Protein AF-A0A9D0RCD6-F1 (afdb_monomer_lite)

Sequence (72 aa):
MKKGKGQAGLRREYGREDLGKASRGKCHEACNNSHKLVLVEREVAKAFPDANAVNEALKPLIKVASAATGYK

pLDDT: mean 82.69, std 13.51, range [37.47, 95.31]

Radius of gyration: 23.45 Å; chains: 1; bounding box: 34×37×62 Å

Structure (mmCIF, N/CA/C/O backbone):
data_AF-A0A9D0RCD6-F1
#
_entry.id   AF-A0A9D0RCD6-F1
#
loop_
_atom_site.group_PDB
_atom_site.id
_atom_site.type_symbol
_atom_site.label_atom_id
_atom_site.label_alt_id
_atom_site.label_comp_id
_atom_site.label_asym_id
_atom_site.label_entity_id
_atom_site.label_seq_id
_atom_site.pdbx_PDB_ins_code
_atom_site.Cartn_x
_atom_site.Cartn_y
_atom_site.Cartn_z
_atom_site.occupancy
_atom_site.B_iso_or_equiv
_atom_site.auth_seq_id
_atom_site.auth_comp_id
_atom_site.auth_asym_id
_atom_site.auth_atom_id
_atom_site.pdbx_PDB_model_num
ATOM 1 N N . MET A 1 1 ? 21.161 13.137 -41.718 1.00 37.47 1 MET A N 1
ATOM 2 C CA . MET A 1 1 ? 19.711 12.894 -41.927 1.00 37.47 1 MET A CA 1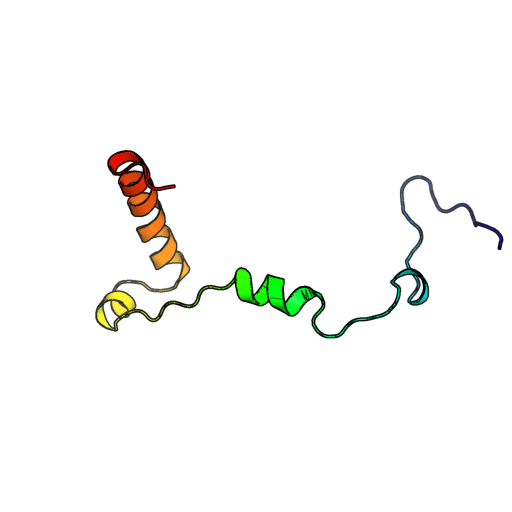
ATOM 3 C C . MET A 1 1 ? 18.932 14.165 -41.586 1.00 37.47 1 MET A C 1
ATOM 5 O O . MET A 1 1 ? 19.252 14.820 -40.600 1.00 37.47 1 MET A O 1
ATOM 9 N N . LYS A 1 2 ? 17.989 14.575 -42.446 1.00 46.53 2 LYS A N 1
ATOM 10 C CA . LYS A 1 2 ? 17.326 15.897 -42.439 1.00 46.53 2 LYS A CA 1
ATOM 11 C C . LYS A 1 2 ? 16.257 15.963 -41.330 1.00 46.53 2 LYS A C 1
ATOM 13 O O . LYS A 1 2 ? 15.313 15.183 -41.328 1.00 46.53 2 LYS A O 1
ATOM 18 N N . LYS A 1 3 ? 16.395 16.885 -40.369 1.0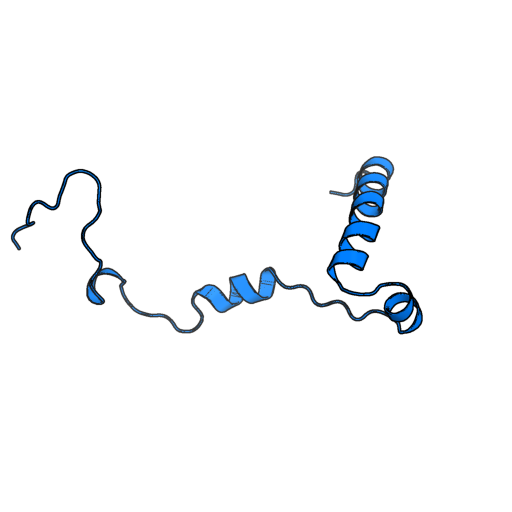0 53.50 3 LYS A N 1
ATOM 19 C CA . LYS A 1 3 ? 15.482 17.045 -39.219 1.00 53.50 3 LYS A CA 1
ATOM 20 C C . LYS A 1 3 ? 14.252 17.881 -39.657 1.00 53.50 3 LYS A C 1
ATOM 22 O O . LYS A 1 3 ? 14.306 19.100 -39.603 1.00 53.50 3 LYS A O 1
ATOM 27 N N . GLY A 1 4 ? 13.139 17.246 -40.050 1.00 52.97 4 GLY A N 1
ATOM 28 C CA . GLY A 1 4 ? 11.878 17.921 -40.446 1.00 52.97 4 GLY A CA 1
ATOM 29 C C . GLY A 1 4 ? 11.163 18.732 -39.342 1.00 52.97 4 GLY A C 1
ATOM 30 O O . GLY A 1 4 ? 10.687 18.177 -38.357 1.00 52.97 4 GLY A O 1
ATOM 31 N N . LYS A 1 5 ? 11.088 20.061 -39.458 1.00 54.94 5 LYS A N 1
ATOM 32 C CA . LYS A 1 5 ? 10.411 20.941 -38.480 1.00 54.94 5 LYS A CA 1
ATOM 33 C C . LYS A 1 5 ? 8.969 20.467 -38.196 1.00 54.94 5 LYS A C 1
ATOM 35 O O . LYS A 1 5 ? 8.125 20.541 -39.077 1.00 54.94 5 LYS A O 1
ATOM 40 N N . GLY A 1 6 ? 8.722 19.966 -36.983 1.00 54.47 6 GLY A N 1
ATOM 41 C CA . GLY A 1 6 ? 7.381 19.690 -36.456 1.00 54.47 6 GLY A CA 1
ATOM 42 C C . GLY A 1 6 ? 6.844 20.923 -35.729 1.00 54.47 6 GLY A C 1
ATOM 43 O O . GLY A 1 6 ? 7.638 21.754 -35.285 1.00 54.47 6 GLY A O 1
ATOM 44 N N . GLN A 1 7 ? 5.517 21.050 -35.664 1.00 57.75 7 GLN A N 1
ATOM 45 C CA . GLN A 1 7 ? 4.791 22.173 -35.060 1.00 57.75 7 GLN A CA 1
ATOM 46 C C . GLN A 1 7 ? 5.379 22.555 -33.691 1.00 57.75 7 GLN A C 1
ATOM 48 O O . GLN A 1 7 ? 5.664 21.689 -32.863 1.00 57.75 7 GLN A O 1
ATOM 53 N N . ALA A 1 8 ? 5.618 23.852 -33.490 1.00 60.72 8 ALA A N 1
ATOM 54 C CA . ALA A 1 8 ? 6.331 24.383 -32.334 1.00 60.72 8 ALA A CA 1
ATOM 55 C C . ALA A 1 8 ? 5.652 23.959 -31.018 1.00 60.72 8 ALA A C 1
ATOM 57 O O . ALA A 1 8 ? 4.593 24.468 -30.673 1.00 60.72 8 ALA A O 1
ATOM 58 N N . GLY A 1 9 ? 6.270 23.014 -30.302 1.00 69.31 9 GLY A N 1
ATOM 59 C CA . GLY A 1 9 ? 5.860 22.598 -28.955 1.00 69.31 9 GLY A CA 1
ATOM 60 C C . GLY A 1 9 ? 5.766 21.086 -28.753 1.00 69.31 9 GLY A C 1
ATOM 61 O O . GLY A 1 9 ? 6.059 20.608 -27.660 1.00 69.31 9 GLY A O 1
ATOM 62 N N . LEU A 1 10 ? 5.441 20.315 -29.793 1.00 77.56 10 LEU A N 1
ATOM 63 C CA . LEU A 1 10 ? 5.349 18.857 -29.685 1.00 77.56 10 LEU A CA 1
ATOM 64 C C . LEU A 1 10 ? 6.644 18.193 -30.157 1.00 77.56 10 LEU A C 1
ATOM 66 O O . LEU A 1 10 ? 7.176 18.493 -31.230 1.00 77.56 10 LEU A O 1
ATOM 70 N N . ARG A 1 11 ? 7.171 17.272 -29.339 1.00 80.62 11 ARG A N 1
ATOM 71 C CA . ARG A 1 11 ? 8.250 16.384 -29.786 1.00 80.62 11 ARG A CA 1
ATOM 72 C C . ARG A 1 11 ? 7.714 15.512 -30.915 1.00 80.62 11 ARG A C 1
ATOM 74 O O . ARG A 1 11 ? 6.541 15.149 -30.916 1.00 80.62 11 ARG A O 1
ATOM 81 N N . ARG A 1 12 ? 8.578 15.192 -31.880 1.00 85.19 12 ARG A N 1
ATOM 82 C CA . ARG A 1 12 ? 8.219 14.219 -32.914 1.00 85.19 12 ARG A CA 1
ATOM 83 C C . ARG A 1 12 ? 7.865 12.896 -32.258 1.00 85.19 12 ARG A C 1
ATOM 85 O O . ARG A 1 12 ? 8.448 12.549 -31.231 1.00 85.19 12 ARG A O 1
ATOM 92 N N . GLU A 1 13 ? 6.928 12.199 -32.878 1.00 86.88 13 GLU A N 1
ATOM 93 C CA . GLU A 1 13 ? 6.594 10.839 -32.500 1.00 86.88 13 GLU A CA 1
ATOM 94 C C . GLU A 1 13 ? 7.853 9.970 -32.533 1.00 86.88 13 GLU A C 1
ATOM 96 O O . GLU A 1 13 ? 8.698 10.111 -33.421 1.00 86.88 13 GLU A O 1
ATOM 101 N N . TYR A 1 14 ? 7.999 9.144 -31.503 1.00 87.81 14 TYR A N 1
ATOM 102 C CA . TYR A 1 14 ? 9.166 8.300 -31.318 1.00 87.81 14 TYR A CA 1
ATOM 103 C C . TYR A 1 14 ? 9.009 7.019 -32.132 1.00 87.81 14 TYR A C 1
ATOM 105 O O . TYR A 1 14 ? 8.023 6.297 -31.974 1.00 87.81 14 TYR A O 1
ATOM 113 N N . GLY A 1 15 ? 10.005 6.717 -32.959 1.00 89.50 15 GLY A N 1
ATOM 114 C CA . GLY A 1 15 ? 10.154 5.414 -33.591 1.00 89.50 15 GLY A CA 1
ATOM 115 C C . GLY A 1 15 ? 10.693 4.375 -32.608 1.00 89.50 15 GLY A C 1
ATOM 116 O O . GLY A 1 15 ? 11.187 4.694 -31.522 1.00 89.50 15 GLY A O 1
ATOM 117 N N . ARG A 1 16 ? 10.639 3.093 -32.986 1.00 86.00 16 ARG A N 1
ATOM 118 C CA . ARG A 1 16 ? 11.197 2.007 -32.161 1.00 86.00 16 ARG A CA 1
ATOM 119 C C . ARG A 1 16 ? 12.709 2.167 -31.983 1.00 86.00 16 ARG A C 1
ATOM 121 O O . ARG A 1 16 ? 13.233 1.859 -30.915 1.00 86.00 16 ARG A O 1
ATOM 128 N N . GLU A 1 17 ? 13.383 2.660 -33.011 1.00 86.31 17 GLU A N 1
ATOM 129 C CA . GLU A 1 17 ? 14.805 2.986 -33.049 1.00 86.31 17 GLU A CA 1
ATOM 130 C C . GLU A 1 17 ? 15.206 4.078 -32.046 1.00 86.31 17 GLU A C 1
ATOM 132 O O . GLU A 1 17 ? 16.318 4.034 -31.519 1.00 86.31 17 GLU A O 1
ATOM 137 N N . ASP A 1 18 ? 14.295 4.996 -31.702 1.00 89.38 18 ASP A N 1
ATOM 138 C CA . ASP A 1 18 ? 14.555 6.059 -30.726 1.00 89.38 18 ASP A CA 1
ATOM 139 C C . ASP A 1 18 ? 14.499 5.556 -29.270 1.00 89.38 18 ASP A C 1
ATOM 141 O O . ASP A 1 18 ? 15.027 6.201 -28.362 1.00 89.38 18 ASP A O 1
ATOM 145 N N . LEU A 1 19 ? 13.861 4.403 -29.022 1.00 84.50 19 LEU A N 1
ATOM 146 C CA . LEU A 1 19 ? 13.638 3.846 -27.678 1.00 84.50 19 LEU A CA 1
ATOM 147 C C . LEU A 1 19 ? 14.837 3.047 -27.134 1.00 84.50 19 LEU A C 1
ATOM 149 O O . LEU A 1 19 ? 14.833 2.642 -25.966 1.00 84.50 19 LEU A O 1
ATOM 153 N N . GLY A 1 20 ? 15.866 2.826 -27.957 1.00 85.94 20 GLY A N 1
ATOM 154 C CA . GLY A 1 20 ? 17.055 2.056 -27.599 1.00 85.94 20 GLY A CA 1
ATOM 155 C C . GLY A 1 20 ? 16.796 0.551 -27.437 1.00 85.94 20 GLY A C 1
ATOM 156 O O . GLY A 1 20 ? 15.760 0.010 -27.829 1.00 85.94 20 GLY A O 1
ATOM 157 N N . LYS A 1 21 ? 17.771 -0.170 -26.867 1.00 88.06 21 LYS A N 1
ATOM 158 C CA . LYS A 1 21 ? 17.681 -1.627 -26.688 1.00 88.06 21 LYS A CA 1
ATOM 159 C C . LYS A 1 21 ? 16.647 -1.970 -25.614 1.00 88.06 21 LYS A C 1
ATOM 161 O O . LYS A 1 21 ? 16.775 -1.558 -24.462 1.00 88.06 21 LYS A O 1
ATOM 166 N N . ALA A 1 22 ? 15.650 -2.775 -25.974 1.00 83.25 22 ALA A N 1
ATOM 167 C CA . ALA A 1 22 ? 14.690 -3.291 -25.008 1.00 83.25 22 ALA A CA 1
ATOM 168 C C . ALA A 1 22 ? 15.372 -4.277 -24.045 1.00 83.25 22 ALA A C 1
ATOM 170 O O . ALA A 1 22 ? 15.986 -5.252 -24.478 1.00 83.25 22 ALA A O 1
ATOM 171 N N . SER A 1 23 ? 15.239 -4.031 -22.741 1.00 85.50 23 SER A N 1
ATOM 172 C CA . SER A 1 23 ? 15.641 -4.956 -21.682 1.00 85.50 23 SER A CA 1
ATOM 173 C C . SER A 1 23 ? 14.404 -5.562 -21.021 1.00 85.50 23 SER A C 1
ATOM 175 O O . SER A 1 23 ? 13.465 -4.859 -20.634 1.00 85.50 23 SER A O 1
ATOM 177 N N . ARG A 1 24 ? 14.385 -6.893 -20.899 1.00 88.12 24 ARG A N 1
ATOM 178 C CA . ARG A 1 24 ? 13.328 -7.594 -20.163 1.00 88.12 24 ARG A CA 1
ATOM 179 C C . ARG A 1 24 ? 13.416 -7.197 -18.691 1.00 88.12 24 ARG A C 1
ATOM 181 O O . ARG A 1 24 ? 14.500 -7.192 -18.122 1.00 88.12 24 ARG A O 1
ATOM 188 N N . GLY A 1 25 ? 12.277 -6.863 -18.089 1.00 87.19 25 GLY A N 1
ATOM 189 C CA . GLY A 1 25 ? 12.220 -6.526 -16.668 1.00 87.19 25 GLY A CA 1
ATOM 190 C C . GLY A 1 25 ? 12.778 -5.147 -16.306 1.00 87.19 25 GLY A C 1
ATOM 191 O O . GLY A 1 25 ? 13.071 -4.926 -15.139 1.00 87.19 25 GLY A O 1
ATOM 192 N N . LYS A 1 26 ? 12.876 -4.198 -17.253 1.00 87.25 26 LYS A N 1
ATOM 193 C CA . LYS A 1 26 ? 13.349 -2.821 -16.987 1.00 87.25 26 LYS A CA 1
ATOM 194 C C . LYS A 1 26 ? 12.676 -2.151 -15.775 1.00 87.25 26 LYS A C 1
ATOM 196 O O . LYS A 1 26 ? 13.307 -1.348 -15.101 1.00 87.25 26 LYS A O 1
ATOM 201 N N . CYS A 1 27 ? 11.414 -2.486 -15.498 1.00 80.38 27 CYS A N 1
ATOM 202 C CA . CYS A 1 27 ? 10.645 -1.967 -14.360 1.00 80.38 27 CYS A CA 1
ATOM 203 C C . CYS A 1 27 ? 10.324 -3.033 -13.297 1.00 80.38 27 CYS A C 1
ATOM 205 O O . CYS A 1 27 ? 9.506 -2.779 -12.419 1.00 80.38 27 CYS A O 1
ATOM 207 N N . HIS A 1 28 ? 10.931 -4.221 -13.371 1.00 84.44 28 HIS A N 1
ATOM 208 C CA . HIS A 1 28 ? 10.622 -5.335 -12.472 1.00 84.44 28 HIS A CA 1
ATOM 209 C C . HIS A 1 28 ? 10.942 -4.989 -11.014 1.00 84.44 28 HIS A C 1
ATOM 211 O O . HIS A 1 28 ? 10.077 -5.101 -10.153 1.00 84.44 28 HIS A O 1
ATOM 217 N N . GLU A 1 29 ? 12.147 -4.483 -10.743 1.00 81.62 29 GLU A N 1
ATOM 218 C CA . GLU A 1 29 ? 12.550 -4.111 -9.381 1.00 81.62 29 GLU A CA 1
ATOM 219 C C . GLU A 1 29 ? 11.729 -2.948 -8.818 1.00 81.62 29 GLU A C 1
ATOM 221 O O . GLU A 1 29 ? 11.329 -2.977 -7.658 1.00 81.62 29 GLU A O 1
ATOM 226 N N . ALA A 1 30 ? 11.412 -1.946 -9.644 1.00 81.56 30 ALA A N 1
ATOM 227 C CA . ALA A 1 30 ? 10.574 -0.822 -9.229 1.00 81.56 30 ALA A CA 1
ATOM 228 C C . ALA A 1 30 ? 9.154 -1.276 -8.845 1.00 81.56 30 ALA A C 1
ATOM 230 O O . ALA A 1 30 ? 8.584 -0.791 -7.867 1.00 81.56 30 ALA A O 1
ATOM 231 N N . CYS A 1 31 ? 8.596 -2.235 -9.588 1.00 77.00 31 CYS A N 1
ATOM 232 C CA . CYS A 1 31 ? 7.297 -2.826 -9.284 1.00 77.00 31 CYS A CA 1
ATOM 233 C C . CYS A 1 31 ? 7.361 -3.664 -7.996 1.00 77.00 31 CYS A C 1
ATOM 235 O O . CYS A 1 31 ? 6.489 -3.556 -7.141 1.00 77.00 31 CYS A O 1
ATOM 237 N N . ASN A 1 32 ? 8.442 -4.417 -7.792 1.00 78.00 32 ASN A N 1
ATOM 238 C CA . ASN A 1 32 ? 8.600 -5.241 -6.596 1.00 78.00 32 ASN A CA 1
ATOM 239 C C . ASN A 1 32 ? 8.815 -4.407 -5.316 1.00 78.00 32 ASN A C 1
ATOM 241 O O . ASN A 1 32 ? 8.302 -4.750 -4.257 1.00 78.00 32 ASN A O 1
ATOM 245 N N . ASN A 1 33 ? 9.527 -3.280 -5.408 1.00 75.75 33 ASN A N 1
ATOM 246 C CA . ASN A 1 33 ? 9.793 -2.408 -4.259 1.00 75.75 33 ASN A CA 1
ATOM 247 C C . ASN A 1 33 ? 8.581 -1.569 -3.827 1.00 75.75 33 ASN A C 1
ATOM 249 O O . ASN A 1 33 ? 8.513 -1.134 -2.677 1.00 75.75 33 ASN A O 1
ATOM 253 N N . SER A 1 34 ? 7.641 -1.309 -4.738 1.00 71.00 34 SER A N 1
ATOM 254 C CA . SER A 1 34 ? 6.480 -0.448 -4.472 1.00 71.00 34 SER A CA 1
ATOM 255 C C . SER A 1 34 ? 5.302 -1.193 -3.843 1.00 71.00 34 SER A C 1
ATOM 257 O O . SER A 1 34 ? 4.493 -0.573 -3.153 1.00 71.00 34 SER A O 1
ATOM 259 N N . HIS A 1 35 ? 5.215 -2.513 -4.014 1.00 72.75 35 HIS A N 1
ATOM 260 C CA . HIS A 1 35 ? 4.094 -3.306 -3.521 1.00 72.75 35 HIS A CA 1
ATOM 261 C C . HIS A 1 35 ? 4.503 -4.171 -2.327 1.00 72.75 35 HIS A C 1
ATOM 263 O O . HIS A 1 35 ? 5.092 -5.238 -2.478 1.00 72.75 35 HIS A O 1
ATOM 269 N N . LYS A 1 36 ? 4.149 -3.726 -1.118 1.00 78.19 36 LYS A N 1
ATOM 270 C CA . LYS A 1 36 ? 4.243 -4.553 0.091 1.00 78.19 36 LYS A CA 1
ATOM 271 C C . LYS A 1 36 ? 2.900 -5.225 0.343 1.00 78.19 36 LYS A C 1
ATOM 273 O O . LYS A 1 36 ? 1.911 -4.547 0.607 1.00 78.19 36 LYS A O 1
ATOM 278 N N . LEU A 1 37 ? 2.880 -6.551 0.257 1.00 85.06 37 LEU A N 1
ATOM 279 C CA . LEU A 1 37 ? 1.719 -7.362 0.608 1.00 85.06 37 LEU A CA 1
ATOM 280 C C . LEU A 1 37 ? 1.830 -7.773 2.074 1.00 85.06 37 LEU A C 1
ATOM 282 O O . LEU A 1 37 ? 2.852 -8.311 2.495 1.00 85.06 37 LEU A O 1
ATOM 286 N N . VAL A 1 38 ? 0.777 -7.510 2.842 1.00 85.56 38 VAL A N 1
ATOM 287 C CA . VAL A 1 38 ? 0.688 -7.889 4.253 1.00 85.56 38 VAL A CA 1
ATOM 288 C C . VAL A 1 38 ? -0.500 -8.823 4.410 1.00 85.56 38 VAL A C 1
ATOM 290 O O . VAL A 1 38 ? -1.610 -8.497 3.989 1.00 85.56 38 VAL A O 1
ATOM 293 N N . LEU A 1 39 ? -0.258 -9.992 4.999 1.00 89.75 39 LEU A N 1
ATOM 294 C CA . LEU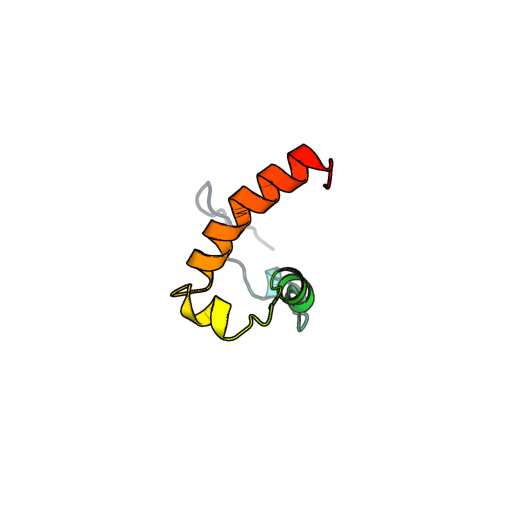 A 1 39 ? -1.323 -10.906 5.385 1.00 89.75 39 LEU A CA 1
ATOM 295 C C . LEU A 1 39 ? -1.950 -10.402 6.685 1.00 89.75 39 LEU A C 1
ATOM 297 O O . LEU A 1 39 ? -1.246 -10.172 7.666 1.00 89.75 39 LEU A O 1
ATOM 301 N N . VAL A 1 40 ? -3.267 -10.237 6.679 1.00 89.62 40 VAL A N 1
ATOM 302 C CA . VAL A 1 40 ? -4.031 -9.742 7.824 1.00 89.62 40 VAL A CA 1
ATOM 303 C C . VAL A 1 40 ? -4.835 -10.892 8.425 1.00 89.62 40 VAL A C 1
ATOM 305 O O . VAL A 1 40 ? -5.368 -11.734 7.700 1.00 89.62 40 VAL A O 1
ATOM 308 N N . GLU A 1 41 ? -4.927 -10.933 9.751 1.00 93.69 41 GLU A N 1
ATOM 309 C CA . GLU A 1 41 ? -5.728 -11.933 10.451 1.00 93.69 41 GLU A CA 1
ATOM 310 C C . GLU A 1 41 ? -7.221 -11.810 10.122 1.00 93.69 41 GLU A C 1
ATOM 312 O O . GLU A 1 41 ? -7.744 -10.735 9.813 1.00 93.69 41 GLU A O 1
ATOM 317 N N . ARG A 1 42 ? -7.937 -12.935 10.230 1.00 93.25 42 ARG A N 1
ATOM 318 C CA . ARG A 1 42 ? -9.352 -13.033 9.849 1.00 93.25 42 ARG A CA 1
ATOM 319 C C . ARG A 1 42 ? -10.247 -12.052 10.607 1.00 93.25 42 ARG A C 1
ATOM 321 O O . ARG A 1 42 ? -11.244 -11.601 10.053 1.00 93.25 42 ARG A O 1
ATOM 328 N N . GLU A 1 43 ? -9.941 -11.756 11.863 1.00 93.62 43 GLU A N 1
ATOM 329 C CA . GLU A 1 43 ? -10.745 -10.844 12.682 1.00 93.62 43 GLU A CA 1
ATOM 330 C C . GLU A 1 43 ? -10.638 -9.402 12.191 1.00 93.62 43 GLU A C 1
ATOM 332 O O . GLU A 1 43 ? -11.654 -8.748 11.968 1.00 93.62 43 GLU A O 1
ATOM 337 N N . VAL A 1 44 ? -9.418 -8.948 11.908 1.00 90.88 44 VAL A N 1
ATOM 338 C CA . VAL A 1 44 ? -9.170 -7.617 11.348 1.00 90.88 44 VAL A CA 1
ATOM 339 C C . VAL A 1 44 ? -9.765 -7.518 9.940 1.00 90.88 44 VAL A C 1
ATOM 341 O O . VAL A 1 44 ? -10.429 -6.537 9.625 1.00 90.88 44 VAL A O 1
ATOM 344 N N . ALA A 1 45 ? -9.643 -8.563 9.118 1.00 91.31 45 ALA A N 1
ATOM 345 C CA . ALA A 1 45 ? -10.254 -8.591 7.788 1.00 91.31 45 ALA A CA 1
ATOM 346 C C . ALA A 1 45 ? -11.795 -8.512 7.814 1.00 91.31 45 ALA A C 1
ATOM 348 O O . ALA A 1 45 ? -12.390 -8.027 6.862 1.00 91.31 45 ALA A O 1
ATOM 349 N N . LYS A 1 46 ? -12.459 -8.967 8.887 1.00 94.56 46 LYS A N 1
ATOM 350 C CA . LYS A 1 46 ? -13.917 -8.803 9.052 1.00 94.56 46 LYS A 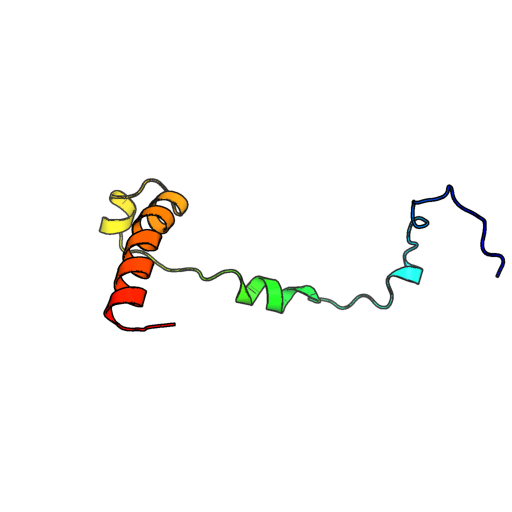CA 1
ATOM 351 C C . LYS A 1 46 ? -14.311 -7.384 9.457 1.00 94.56 46 LYS A C 1
ATOM 353 O O . LYS A 1 46 ? -15.434 -6.974 9.184 1.00 94.56 46 LYS A O 1
ATOM 358 N N . ALA A 1 47 ? -13.424 -6.669 10.146 1.00 95.31 47 ALA A N 1
ATOM 359 C CA . ALA A 1 47 ? -13.688 -5.320 10.634 1.00 95.31 47 ALA A CA 1
ATOM 360 C C . ALA A 1 47 ? -13.595 -4.256 9.526 1.00 95.31 47 ALA A C 1
ATOM 362 O O . ALA A 1 47 ? -14.194 -3.191 9.660 1.00 95.31 47 ALA A O 1
ATOM 363 N N . PHE A 1 48 ? -12.872 -4.538 8.437 1.00 94.25 48 PHE A N 1
ATOM 364 C CA . PHE A 1 48 ? -12.662 -3.600 7.336 1.00 94.25 48 PHE A CA 1
ATOM 365 C C . PHE A 1 48 ? -13.181 -4.157 6.003 1.00 94.25 48 PHE A C 1
ATOM 367 O O . PHE A 1 48 ? -12.919 -5.314 5.686 1.00 94.25 48 PHE A O 1
ATOM 374 N N . PRO A 1 49 ? -13.875 -3.343 5.188 1.00 90.81 49 PRO A N 1
ATOM 375 C CA . PRO A 1 49 ? -14.431 -3.791 3.911 1.00 90.81 49 PRO A CA 1
ATOM 376 C C . PRO A 1 49 ? -13.368 -4.014 2.824 1.00 90.81 49 PRO A C 1
ATOM 378 O O . PRO A 1 49 ? -13.548 -4.874 1.964 1.00 90.81 49 PRO A O 1
ATOM 381 N N . ASP A 1 50 ? -12.267 -3.253 2.844 1.00 91.62 50 ASP A N 1
ATOM 382 C CA . ASP A 1 50 ? -11.202 -3.326 1.841 1.00 91.62 50 ASP A CA 1
ATOM 383 C C . ASP A 1 50 ? -9.858 -2.759 2.348 1.00 91.62 50 ASP A C 1
ATOM 385 O O . ASP A 1 50 ? -9.753 -2.192 3.439 1.00 91.62 50 ASP A O 1
ATOM 389 N N . ALA A 1 51 ? -8.809 -2.910 1.531 1.00 89.50 51 ALA A N 1
ATOM 390 C CA . ALA A 1 51 ? -7.451 -2.480 1.859 1.00 89.50 51 ALA A CA 1
ATOM 391 C C . ALA A 1 51 ? -7.289 -0.953 2.002 1.00 89.50 51 ALA A C 1
ATOM 393 O O . ALA A 1 51 ? -6.438 -0.504 2.771 1.00 89.50 51 ALA A O 1
ATOM 394 N N . ASN A 1 52 ? -8.084 -0.139 1.297 1.00 91.81 52 ASN A N 1
ATOM 395 C CA . ASN A 1 52 ? -8.046 1.314 1.462 1.00 91.81 52 ASN A CA 1
ATOM 396 C C . ASN A 1 52 ? -8.562 1.697 2.847 1.00 91.81 52 ASN A C 1
ATOM 398 O O . ASN A 1 52 ? -7.918 2.498 3.520 1.00 91.81 52 ASN A O 1
ATOM 402 N N . ALA A 1 53 ? -9.654 1.078 3.306 1.00 93.75 53 ALA A N 1
ATOM 403 C CA . ALA A 1 53 ? -10.196 1.318 4.643 1.00 93.75 53 ALA A CA 1
ATOM 404 C C . ALA A 1 53 ? -9.177 0.986 5.751 1.00 93.75 53 ALA A C 1
ATOM 406 O O . ALA A 1 53 ? -9.008 1.766 6.689 1.00 93.75 53 ALA A O 1
ATOM 407 N N . VAL A 1 54 ? -8.435 -0.120 5.607 1.00 92.62 54 VAL A N 1
ATOM 408 C CA . VAL A 1 54 ? -7.341 -0.480 6.528 1.00 92.62 54 VAL A CA 1
ATOM 409 C C . VAL A 1 54 ? -6.237 0.581 6.511 1.00 92.62 54 VAL A C 1
ATOM 411 O O . VAL A 1 54 ? -5.804 1.057 7.560 1.00 92.62 54 VAL A O 1
ATOM 414 N N . ASN A 1 55 ? -5.788 0.993 5.325 1.00 92.88 55 ASN A N 1
ATOM 415 C CA . ASN A 1 55 ? -4.716 1.978 5.193 1.00 92.88 55 ASN A CA 1
ATOM 416 C C . ASN A 1 55 ? -5.109 3.351 5.755 1.00 92.88 55 ASN A C 1
ATOM 418 O O . ASN A 1 55 ? -4.297 3.990 6.423 1.00 92.88 55 ASN A O 1
ATOM 422 N N . GLU A 1 56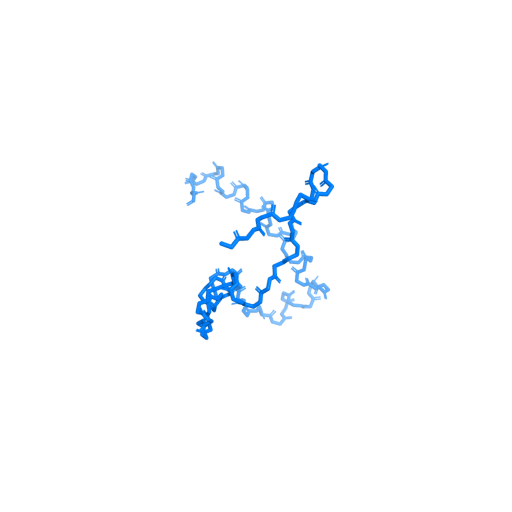 ? -6.340 3.808 5.521 1.00 94.88 56 GLU A N 1
ATOM 423 C CA . GLU A 1 56 ? -6.847 5.058 6.096 1.00 94.88 56 GLU A CA 1
ATOM 424 C C . GLU A 1 56 ? -6.925 5.001 7.625 1.00 94.88 56 GLU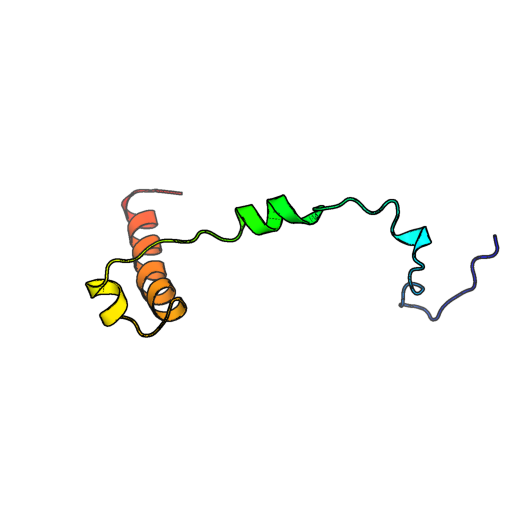 A C 1
ATOM 426 O O . GLU A 1 56 ? -6.598 5.988 8.279 1.00 94.88 56 GLU A O 1
ATOM 431 N N . ALA A 1 57 ? -7.260 3.848 8.212 1.00 94.31 57 ALA A N 1
ATOM 432 C CA . ALA A 1 57 ? -7.250 3.674 9.664 1.00 94.31 57 ALA A CA 1
ATOM 433 C C . ALA A 1 57 ? -5.828 3.679 10.260 1.00 94.31 57 ALA A C 1
ATOM 435 O O . ALA A 1 57 ? -5.608 4.225 11.343 1.00 94.31 57 ALA A O 1
ATOM 436 N N . LEU A 1 58 ? -4.840 3.112 9.557 1.00 93.12 58 LEU A N 1
ATOM 437 C CA . LEU A 1 58 ? -3.455 3.017 10.040 1.00 93.12 58 LEU A CA 1
ATOM 438 C C . LEU A 1 58 ? -2.645 4.312 9.854 1.00 93.12 58 LEU A C 1
ATOM 440 O O . LEU A 1 58 ? -1.760 4.605 10.661 1.00 93.12 58 LEU A O 1
ATOM 444 N N . LYS A 1 59 ? -2.937 5.121 8.828 1.00 94.75 59 LYS A N 1
ATOM 445 C CA . LYS A 1 59 ? -2.212 6.377 8.541 1.00 94.75 59 LYS A CA 1
ATOM 446 C C . LYS A 1 59 ? -2.161 7.350 9.736 1.00 94.75 59 LYS A C 1
ATOM 448 O O . LYS A 1 59 ? -1.070 7.846 10.029 1.00 94.75 59 LYS A O 1
ATOM 453 N N . PRO A 1 60 ? -3.268 7.656 10.444 1.00 94.94 60 PRO A N 1
ATOM 454 C CA . PRO A 1 60 ? -3.237 8.505 11.634 1.00 94.94 60 PRO A CA 1
ATOM 455 C C . PRO A 1 60 ? -2.385 7.915 12.757 1.00 94.94 60 PRO A C 1
ATOM 457 O O . PRO A 1 60 ? -1.629 8.647 13.392 1.00 94.94 60 PRO A O 1
ATOM 460 N N . LEU A 1 61 ? -2.458 6.596 12.967 1.00 93.12 61 LEU A N 1
ATOM 461 C CA . LEU A 1 61 ? -1.691 5.910 14.006 1.00 93.12 61 LEU A CA 1
ATOM 462 C C . LEU A 1 61 ? -0.184 6.034 13.754 1.00 93.12 61 LEU A C 1
ATOM 464 O O . LEU A 1 61 ? 0.567 6.343 14.674 1.00 93.12 61 LEU A O 1
ATOM 468 N N . ILE A 1 62 ? 0.247 5.886 12.497 1.00 93.56 62 ILE A N 1
ATOM 469 C CA . ILE A 1 62 ? 1.644 6.098 12.094 1.00 93.56 62 ILE A CA 1
ATOM 470 C C . ILE A 1 62 ? 2.076 7.541 12.378 1.00 93.56 62 ILE A C 1
ATOM 472 O O . ILE A 1 62 ? 3.160 7.753 12.917 1.00 93.56 62 ILE A O 1
ATOM 476 N N . LYS A 1 63 ? 1.233 8.540 12.075 1.00 93.31 63 LYS A N 1
ATOM 477 C CA . LYS A 1 63 ? 1.546 9.951 12.371 1.00 93.31 63 LYS A CA 1
ATOM 478 C C . LYS A 1 63 ? 1.764 10.171 13.867 1.00 93.31 63 LYS A C 1
ATOM 480 O O . LYS A 1 63 ? 2.774 10.757 14.248 1.00 93.31 63 LYS A O 1
ATOM 485 N N . VAL A 1 64 ? 0.868 9.657 14.707 1.00 94.81 64 VAL A N 1
ATOM 486 C CA . VAL A 1 64 ? 0.997 9.763 16.169 1.00 94.81 64 VAL A CA 1
ATOM 487 C C . VAL A 1 64 ? 2.249 9.037 16.660 1.00 94.81 64 VAL A C 1
ATOM 489 O O . VAL A 1 64 ? 3.032 9.617 17.408 1.00 94.81 64 VAL A O 1
ATOM 492 N N . ALA A 1 65 ? 2.486 7.808 16.200 1.00 94.00 65 ALA A N 1
ATOM 493 C CA . ALA A 1 65 ? 3.659 7.027 16.578 1.00 94.00 65 ALA A CA 1
ATOM 494 C C . ALA A 1 65 ? 4.964 7.730 16.181 1.00 94.00 65 ALA A C 1
ATOM 496 O O . ALA A 1 65 ? 5.869 7.835 17.006 1.00 94.00 65 ALA A O 1
ATOM 497 N N . SER A 1 66 ? 5.049 8.270 14.961 1.00 91.81 66 SER A N 1
ATOM 498 C CA . SER A 1 66 ? 6.229 8.999 14.477 1.00 91.81 66 SER A CA 1
ATOM 499 C C . SER A 1 66 ? 6.516 10.254 15.308 1.00 91.81 66 SER A C 1
ATOM 501 O O . SER A 1 66 ? 7.665 10.505 15.662 1.00 91.81 66 SER A O 1
ATOM 503 N N . ALA A 1 67 ? 5.474 10.992 15.710 1.00 90.62 67 ALA A N 1
ATOM 504 C CA . ALA A 1 67 ? 5.605 12.147 16.594 1.00 90.62 67 ALA A CA 1
ATOM 505 C C . ALA A 1 67 ? 6.025 11.753 18.021 1.00 90.62 67 ALA A C 1
ATOM 507 O O . ALA A 1 67 ? 6.823 12.453 18.637 1.00 90.62 67 ALA A O 1
ATOM 508 N N . ALA A 1 68 ? 5.510 10.634 18.541 1.00 89.75 68 ALA A N 1
ATOM 509 C CA . ALA A 1 68 ? 5.775 10.183 19.906 1.00 89.75 68 ALA A CA 1
ATOM 510 C C . ALA A 1 68 ? 7.150 9.518 20.077 1.00 89.75 68 ALA A C 1
ATOM 512 O O . ALA A 1 68 ? 7.777 9.655 21.122 1.00 89.75 68 ALA A O 1
ATOM 513 N N . THR A 1 69 ? 7.611 8.778 19.068 1.00 85.00 69 THR A N 1
ATOM 514 C CA . THR A 1 69 ? 8.831 7.952 19.149 1.00 85.00 69 THR A CA 1
ATOM 515 C C . THR A 1 69 ? 10.001 8.513 18.342 1.00 85.00 69 THR A C 1
ATOM 517 O O . THR A 1 69 ? 11.106 7.986 18.427 1.00 85.00 69 THR A O 1
ATOM 520 N N . GLY A 1 70 ? 9.782 9.569 17.548 1.00 73.25 70 GLY A N 1
ATOM 521 C CA . GLY A 1 70 ? 10.790 10.114 16.634 1.00 73.25 70 GLY A CA 1
ATOM 522 C C . GLY A 1 70 ? 11.140 9.176 15.472 1.00 73.25 70 GLY A C 1
ATOM 523 O O . GLY A 1 70 ? 12.139 9.398 14.788 1.00 73.25 70 GLY A O 1
ATOM 524 N N . TYR A 1 71 ? 10.346 8.124 15.257 1.00 59.50 71 TYR A N 1
ATOM 525 C CA . TYR A 1 71 ? 10.568 7.125 14.218 1.00 59.50 71 TYR A CA 1
ATOM 526 C C . TYR A 1 71 ? 10.350 7.752 12.831 1.00 59.50 71 TYR A C 1
ATOM 528 O O . TYR A 1 71 ? 9.253 8.233 12.532 1.00 59.50 71 TYR A O 1
ATOM 536 N N . LYS A 1 72 ? 11.414 7.774 12.017 1.00 55.44 72 LYS A N 1
ATOM 537 C CA . LYS A 1 72 ? 11.417 8.193 10.606 1.00 55.44 72 LYS A CA 1
ATOM 538 C C . LYS A 1 72 ? 11.466 6.981 9.692 1.00 55.44 72 LYS A C 1
ATOM 540 O O . LYS A 1 72 ? 12.321 6.107 9.950 1.00 55.44 72 LYS A O 1
#

Foldseek 3Di:
DDDDDDDPPDDPDDDPVNVPDDDPCPCVVVVVVVDDDDDDDPVVPVVDPDPVRVVVVCVVVVVVCCVVPVDD

Secondary structure (DSSP, 8-state):
-------TTPPPPPPGGGG-S--TTTTHHHHHHH-------HHHHHH-SSHHHHHHHHHHHHHHHHHHH---